Protein AF-A0ABD1TLN5-F1 (afdb_monomer_lite)

Structure (mmCIF, N/CA/C/O backbone):
data_AF-A0ABD1TLN5-F1
#
_entry.id   AF-A0ABD1TLN5-F1
#
loop_
_atom_site.group_PDB
_atom_site.id
_atom_site.type_symbol
_atom_site.label_atom_id
_atom_site.label_alt_id
_atom_site.label_comp_id
_atom_site.label_asym_id
_atom_site.label_entity_id
_atom_site.label_seq_id
_atom_site.pdbx_PDB_ins_code
_atom_site.Cartn_x
_atom_site.Cartn_y
_atom_site.Cartn_z
_atom_site.occupancy
_atom_site.B_iso_or_equiv
_atom_site.auth_seq_id
_atom_site.auth_comp_id
_atom_site.auth_asym_id
_atom_site.auth_atom_id
_atom_site.pdbx_PDB_model_num
ATOM 1 N N . MET A 1 1 ? -10.455 -6.358 7.591 1.00 82.62 1 MET A N 1
ATOM 2 C CA . MET A 1 1 ? -9.986 -6.878 6.281 1.00 82.62 1 MET A CA 1
ATOM 3 C C . MET A 1 1 ? -10.043 -5.824 5.174 1.00 82.62 1 MET A C 1
ATOM 5 O O . MET A 1 1 ? -8.988 -5.413 4.728 1.00 82.62 1 MET A O 1
ATOM 9 N N . TYR A 1 2 ? -11.218 -5.317 4.774 1.00 89.19 2 TYR A N 1
ATOM 10 C CA . TYR A 1 2 ? -11.363 -4.367 3.647 1.00 89.19 2 TYR A CA 1
ATOM 11 C C . TYR A 1 2 ? -10.584 -3.046 3.759 1.00 89.19 2 TYR A C 1
ATOM 13 O O . TYR A 1 2 ? -10.410 -2.352 2.766 1.00 89.19 2 TYR A O 1
ATOM 21 N N . TYR A 1 3 ? -10.103 -2.711 4.955 1.00 88.00 3 TYR A N 1
ATOM 22 C CA . TYR A 1 3 ? -9.236 -1.559 5.198 1.00 88.00 3 TYR A CA 1
ATOM 23 C C . TYR A 1 3 ? -7.793 -1.748 4.691 1.00 88.00 3 TYR A C 1
ATOM 25 O O . TYR A 1 3 ? -7.054 -0.784 4.563 1.00 88.00 3 TYR A O 1
ATOM 33 N N . HIS A 1 4 ? -7.401 -2.989 4.391 1.00 89.00 4 HIS A N 1
ATOM 34 C CA . HIS A 1 4 ? -6.067 -3.351 3.900 1.00 89.00 4 HIS A CA 1
ATOM 35 C C . HIS A 1 4 ? -6.052 -3.563 2.375 1.00 89.00 4 HIS A C 1
ATOM 37 O O . HIS A 1 4 ? -5.063 -4.035 1.830 1.00 89.00 4 HIS A O 1
ATOM 43 N N . LEU A 1 5 ? -7.165 -3.285 1.684 1.00 90.50 5 LEU A N 1
ATOM 44 C CA . LEU A 1 5 ? -7.333 -3.566 0.258 1.00 90.50 5 LEU A CA 1
ATOM 45 C C . LEU A 1 5 ? -7.486 -2.259 -0.516 1.00 90.50 5 LEU A C 1
ATOM 47 O O . LEU A 1 5 ? -8.530 -1.607 -0.424 1.00 90.50 5 LEU A O 1
ATOM 51 N N . ILE A 1 6 ? -6.462 -1.923 -1.298 1.00 90.69 6 ILE A N 1
ATOM 52 C CA . ILE A 1 6 ? -6.497 -0.861 -2.305 1.00 90.69 6 ILE A CA 1
ATOM 53 C C . ILE A 1 6 ? -6.954 -1.517 -3.620 1.00 90.69 6 ILE A C 1
ATOM 55 O O . ILE A 1 6 ? -6.308 -2.459 -4.075 1.00 90.69 6 ILE A O 1
ATOM 59 N N . PRO A 1 7 ? -8.090 -1.102 -4.212 1.00 90.94 7 PRO A N 1
ATOM 60 C CA . PRO A 1 7 ? -8.620 -1.722 -5.427 1.00 90.94 7 PRO A CA 1
ATOM 61 C C . PRO A 1 7 ? -7.819 -1.354 -6.681 1.00 90.94 7 PRO A C 1
ATOM 63 O O . PRO A 1 7 ? -7.944 -2.015 -7.708 1.00 90.94 7 PRO A O 1
ATOM 66 N N . GLU A 1 8 ? -7.024 -0.289 -6.611 1.00 89.00 8 GLU A N 1
ATOM 67 C CA . GLU A 1 8 ? -6.100 0.102 -7.664 1.00 89.00 8 GLU A CA 1
ATOM 68 C C . GLU A 1 8 ? -4.800 -0.700 -7.556 1.00 89.00 8 GLU A C 1
ATOM 70 O O . GLU A 1 8 ? -4.266 -0.897 -6.465 1.00 89.00 8 GLU A O 1
ATOM 75 N N . TYR A 1 9 ? -4.271 -1.142 -8.697 1.00 88.88 9 TYR A N 1
ATOM 76 C CA . TYR A 1 9 ? -2.985 -1.825 -8.739 1.00 88.88 9 TYR A CA 1
ATOM 77 C C . TYR A 1 9 ? -1.864 -0.857 -8.343 1.00 88.88 9 TYR A C 1
ATOM 79 O O . TYR A 1 9 ? -1.546 0.073 -9.085 1.00 88.88 9 TYR A O 1
ATOM 87 N N . GLN A 1 10 ? -1.271 -1.076 -7.170 1.00 87.12 10 GLN A N 1
ATOM 88 C CA . GLN A 1 10 ? -0.218 -0.227 -6.620 1.00 87.12 10 GLN A CA 1
ATOM 89 C C . GLN A 1 10 ? 0.990 -1.067 -6.217 1.00 87.12 10 GLN A C 1
ATOM 91 O O . GLN A 1 10 ? 0.918 -1.887 -5.307 1.00 87.12 10 GLN A O 1
ATOM 96 N N . THR A 1 11 ? 2.111 -0.854 -6.897 1.00 86.94 11 THR A N 1
ATOM 97 C CA . THR A 1 11 ? 3.418 -1.413 -6.519 1.00 86.94 11 THR A CA 1
ATOM 98 C C . THR A 1 11 ? 4.080 -0.532 -5.455 1.00 86.94 11 THR A C 1
ATOM 100 O O . THR A 1 11 ? 3.832 0.677 -5.443 1.00 86.94 11 THR A O 1
ATOM 103 N N . GLU A 1 12 ? 5.010 -1.071 -4.678 1.00 82.12 12 GLU A N 1
ATOM 104 C CA . GLU A 1 12 ? 5.868 -0.338 -3.743 1.00 82.12 12 GLU A CA 1
ATOM 105 C C . GLU A 1 12 ? 6.576 0.833 -4.438 1.00 82.12 12 GLU A C 1
ATOM 107 O O . GLU A 1 12 ? 6.538 1.957 -3.941 1.00 82.12 12 GLU A O 1
ATOM 112 N N . GLU A 1 13 ? 7.128 0.618 -5.639 1.00 84.69 13 GLU A N 1
ATOM 113 C CA . GLU A 1 13 ? 7.805 1.670 -6.409 1.00 84.69 13 GLU A CA 1
ATOM 114 C C . GLU A 1 13 ? 6.854 2.826 -6.767 1.00 84.69 13 GLU A C 1
ATOM 116 O O . GLU A 1 13 ? 7.167 3.995 -6.538 1.00 84.69 13 GLU A O 1
ATOM 121 N N . SER A 1 14 ? 5.675 2.517 -7.316 1.00 87.00 14 SER A N 1
ATOM 122 C CA . SER A 1 14 ? 4.609 3.494 -7.587 1.00 87.00 14 SER A CA 1
ATOM 123 C C . SER A 1 14 ? 4.196 4.264 -6.330 1.00 87.00 14 SER A C 1
ATOM 125 O O . SER A 1 14 ? 4.097 5.497 -6.365 1.00 87.00 14 SER A O 1
ATOM 127 N N . MET A 1 15 ? 4.005 3.562 -5.209 1.00 85.69 15 MET A N 1
ATOM 128 C CA . MET A 1 15 ? 3.615 4.182 -3.947 1.00 85.69 15 MET A CA 1
ATOM 129 C C . MET A 1 15 ? 4.716 5.115 -3.438 1.00 85.69 15 MET A C 1
ATOM 131 O O . MET A 1 15 ? 4.434 6.273 -3.123 1.00 85.69 15 MET A O 1
ATOM 135 N N . TYR A 1 16 ? 5.969 4.655 -3.442 1.00 83.69 16 TYR A N 1
ATOM 136 C CA . TYR A 1 16 ? 7.139 5.443 -3.068 1.00 83.69 16 TYR A CA 1
ATOM 137 C C . TYR A 1 16 ? 7.294 6.677 -3.961 1.00 83.69 16 TYR A 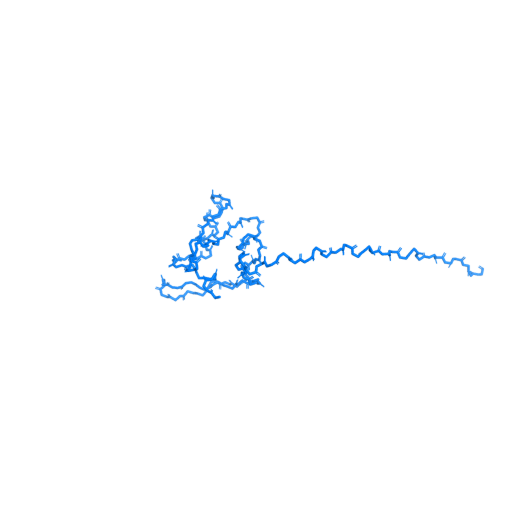C 1
ATOM 139 O O . TYR A 1 16 ? 7.433 7.791 -3.461 1.00 83.69 16 TYR A O 1
ATOM 147 N N . ASN A 1 17 ? 7.198 6.518 -5.283 1.00 88.25 17 ASN A N 1
ATOM 148 C CA . ASN A 1 17 ? 7.302 7.621 -6.238 1.00 88.25 17 ASN A CA 1
ATOM 149 C C . ASN A 1 17 ? 6.187 8.656 -6.058 1.00 88.25 17 ASN A C 1
ATOM 151 O O . ASN A 1 17 ? 6.438 9.859 -6.165 1.00 88.25 17 ASN A O 1
ATOM 155 N N . SER A 1 18 ? 4.965 8.204 -5.783 1.00 88.56 18 SER A N 1
ATOM 156 C CA . SER A 1 18 ? 3.821 9.079 -5.522 1.00 88.56 18 SER A CA 1
ATOM 157 C C . SER A 1 18 ? 4.040 9.879 -4.243 1.00 88.56 18 SER A C 1
ATOM 159 O O . SER A 1 18 ? 3.946 11.106 -4.234 1.00 88.56 18 SER A O 1
ATOM 161 N N . VAL A 1 19 ? 4.408 9.188 -3.172 1.00 86.44 19 VAL A N 1
ATOM 162 C CA . VAL A 1 19 ? 4.659 9.784 -1.865 1.00 86.44 19 VAL A CA 1
ATOM 163 C C . VAL A 1 19 ? 5.845 10.754 -1.909 1.00 86.44 19 VAL A C 1
ATOM 165 O O . VAL A 1 19 ? 5.711 11.874 -1.435 1.00 86.44 19 VAL A O 1
ATOM 168 N N . ARG A 1 20 ? 6.938 10.416 -2.598 1.00 85.88 20 ARG A N 1
ATOM 169 C CA . ARG A 1 20 ? 8.094 11.304 -2.812 1.00 85.88 20 ARG A CA 1
ATOM 170 C C . ARG A 1 20 ? 7.763 12.581 -3.588 1.00 85.88 20 ARG A C 1
ATOM 172 O O . ARG A 1 20 ? 8.408 13.612 -3.418 1.00 85.88 20 ARG A O 1
ATOM 179 N N . ARG A 1 21 ? 6.789 12.524 -4.501 1.00 88.19 21 ARG A N 1
ATOM 180 C CA . ARG A 1 21 ? 6.378 13.688 -5.310 1.00 88.19 21 ARG A CA 1
ATOM 181 C C . ARG A 1 21 ? 5.387 14.588 -4.588 1.00 88.19 21 ARG A C 1
ATOM 183 O O . ARG A 1 21 ? 5.441 15.803 -4.756 1.00 88.19 21 ARG A O 1
ATOM 190 N N . PHE A 1 22 ? 4.462 13.995 -3.841 1.00 89.44 22 PHE A N 1
ATOM 191 C CA . PHE A 1 22 ? 3.316 14.702 -3.268 1.00 89.44 22 PHE A CA 1
ATOM 192 C C . PHE A 1 22 ? 3.380 14.827 -1.736 1.00 89.44 22 PHE A C 1
ATOM 194 O O . PHE A 1 22 ? 2.522 15.478 -1.140 1.00 89.44 22 PHE A O 1
ATOM 201 N N . GLY A 1 23 ? 4.377 14.221 -1.088 1.00 86.06 23 GLY A N 1
ATOM 202 C CA . GLY A 1 23 ? 4.581 14.141 0.362 1.00 86.06 23 GLY A CA 1
ATOM 203 C C . GLY A 1 23 ? 3.600 13.194 1.058 1.00 86.06 23 GLY A C 1
ATOM 204 O O . GLY A 1 23 ? 4.000 12.260 1.753 1.00 86.06 23 GLY A O 1
ATOM 205 N N . LYS A 1 24 ? 2.300 13.425 0.851 1.00 87.88 24 LYS A N 1
ATOM 206 C CA . LYS A 1 24 ? 1.201 12.672 1.460 1.00 87.88 24 LYS A CA 1
ATOM 207 C C . LYS A 1 24 ? 0.175 12.296 0.396 1.00 87.88 24 LYS A C 1
ATOM 209 O O . LYS A 1 24 ? -0.411 13.169 -0.244 1.00 87.88 24 LYS A O 1
ATOM 214 N N . VAL A 1 25 ? -0.070 11.000 0.226 1.00 90.25 25 VAL A N 1
ATOM 215 C CA . VAL A 1 25 ? -0.971 10.462 -0.808 1.00 90.25 25 VAL A CA 1
ATOM 216 C C . VAL A 1 25 ? -2.104 9.688 -0.149 1.00 90.25 25 VAL A C 1
ATOM 218 O O . VAL A 1 25 ? -1.900 9.008 0.854 1.00 90.25 25 VAL A O 1
ATOM 221 N N . ARG A 1 26 ? -3.317 9.817 -0.694 1.00 90.81 26 ARG A N 1
ATOM 222 C CA . ARG A 1 26 ? -4.509 9.116 -0.207 1.00 90.81 26 ARG A CA 1
ATOM 223 C C . ARG A 1 26 ? -4.970 8.105 -1.245 1.00 90.81 26 ARG A C 1
ATOM 225 O O . ARG A 1 26 ? -5.272 8.499 -2.366 1.00 90.81 26 ARG A O 1
ATOM 232 N N . TYR A 1 27 ? -5.096 6.855 -0.832 1.00 90.06 27 TYR A N 1
ATOM 233 C CA . TYR A 1 27 ? -5.606 5.763 -1.646 1.00 90.06 27 TYR A CA 1
ATOM 234 C C . TYR A 1 27 ? -7.035 5.427 -1.248 1.00 90.06 27 TYR A C 1
ATOM 236 O O . TYR A 1 27 ? -7.385 5.405 -0.062 1.00 90.06 27 TYR A O 1
ATOM 244 N N . ASP A 1 28 ? -7.857 5.163 -2.255 1.00 91.31 28 ASP A N 1
ATOM 245 C CA . ASP A 1 28 ? -9.154 4.542 -2.044 1.00 91.31 28 ASP A CA 1
ATOM 246 C C . ASP A 1 28 ? -8.979 3.112 -1.535 1.00 91.31 28 ASP A C 1
ATOM 248 O O . ASP A 1 28 ? -8.058 2.403 -1.936 1.00 91.31 28 ASP A O 1
ATOM 252 N N . ILE A 1 29 ? -9.866 2.694 -0.636 1.00 90.56 29 ILE A N 1
ATOM 253 C CA . ILE A 1 29 ? -9.931 1.322 -0.131 1.00 90.56 29 ILE A CA 1
ATOM 254 C C . ILE A 1 29 ? -11.348 0.781 -0.268 1.00 90.56 29 ILE A C 1
ATOM 256 O O . ILE A 1 29 ? -12.317 1.534 -0.360 1.00 90.56 29 ILE A O 1
ATOM 260 N N . LEU A 1 30 ? -11.487 -0.544 -0.253 1.00 88.31 30 LEU A N 1
ATOM 261 C CA . LEU A 1 30 ? -12.792 -1.193 -0.430 1.00 88.31 30 LEU A CA 1
ATOM 262 C C . LEU A 1 30 ? -13.796 -0.887 0.698 1.00 88.31 30 LEU A C 1
ATOM 264 O O . LEU A 1 30 ? -15.004 -1.014 0.501 1.00 88.31 30 LEU A O 1
ATOM 268 N N . LYS A 1 31 ? -13.325 -0.468 1.880 1.00 84.94 31 LYS A N 1
ATOM 269 C CA . LYS A 1 31 ? -14.181 0.004 2.979 1.00 84.94 31 LYS A CA 1
ATOM 270 C C . LYS A 1 31 ? -14.489 1.499 2.802 1.00 84.94 31 LYS A C 1
ATOM 272 O O . LYS A 1 31 ? -13.817 2.351 3.377 1.00 84.94 31 LYS A O 1
ATOM 277 N N . LEU A 1 32 ? -15.536 1.814 2.044 1.00 82.62 32 LEU A N 1
ATOM 278 C CA . LEU A 1 32 ? -16.059 3.182 1.941 1.00 82.62 32 LEU A CA 1
ATOM 279 C C . LEU A 1 32 ? -16.639 3.653 3.292 1.00 82.62 32 LEU A C 1
ATOM 281 O O . LEU A 1 32 ? -17.221 2.830 4.002 1.00 82.62 32 LEU A O 1
ATOM 285 N N . PRO A 1 33 ? -16.522 4.947 3.653 1.00 85.69 33 PRO A N 1
ATOM 286 C CA . PRO A 1 33 ? -15.917 6.064 2.910 1.00 85.69 33 PRO A CA 1
ATOM 287 C C . PRO A 1 33 ? -14.427 6.297 3.241 1.00 85.69 33 PRO A C 1
ATOM 289 O O . PRO A 1 33 ? -13.905 7.391 3.017 1.00 85.69 33 PRO A O 1
ATOM 292 N N . HIS A 1 34 ? -13.748 5.318 3.839 1.00 84.50 34 HIS A N 1
ATOM 293 C CA . HIS A 1 34 ? -12.394 5.506 4.342 1.00 84.50 34 HIS A CA 1
ATOM 294 C C . HIS A 1 34 ? -11.347 5.484 3.228 1.00 84.50 34 HIS A C 1
ATOM 296 O O . HIS A 1 34 ? -11.565 4.967 2.134 1.00 84.50 34 HIS A O 1
ATOM 302 N N . LYS A 1 35 ? -10.186 6.061 3.539 1.00 88.81 35 LYS A N 1
ATOM 303 C CA . LYS A 1 35 ? -9.011 6.106 2.672 1.00 88.81 35 LYS A CA 1
ATOM 304 C C . LYS A 1 35 ? -7.781 5.757 3.494 1.00 88.81 35 LYS A C 1
ATOM 306 O O . LYS A 1 35 ? -7.698 6.137 4.662 1.00 88.81 35 LYS A O 1
ATOM 311 N N . VAL A 1 36 ? -6.823 5.084 2.871 1.00 87.25 36 VAL A N 1
ATOM 312 C CA . VAL A 1 36 ? -5.506 4.843 3.469 1.00 87.25 36 VAL A CA 1
ATOM 313 C C . VAL A 1 36 ? -4.557 5.941 3.022 1.00 87.25 36 VAL A C 1
ATOM 315 O O . VAL A 1 36 ? -4.581 6.387 1.878 1.00 87.25 36 VAL A O 1
ATOM 318 N N . VAL A 1 37 ? -3.734 6.409 3.948 1.00 88.06 37 VAL A N 1
ATOM 319 C CA . VAL A 1 37 ? -2.815 7.520 3.734 1.00 88.06 37 VAL A CA 1
ATOM 320 C C . VAL A 1 37 ? -1.386 7.001 3.772 1.00 88.06 37 VAL A C 1
ATOM 322 O O . VAL A 1 37 ? -0.998 6.394 4.764 1.00 88.06 37 VAL A O 1
ATOM 325 N N . ALA A 1 38 ? -0.595 7.278 2.743 1.00 87.75 38 ALA A N 1
ATOM 326 C CA . ALA A 1 38 ? 0.838 6.995 2.732 1.00 87.75 38 ALA A CA 1
ATOM 327 C C . ALA A 1 38 ? 1.644 8.296 2.843 1.00 87.75 38 ALA A C 1
ATOM 329 O O . ALA A 1 38 ? 1.255 9.320 2.267 1.00 87.75 38 ALA A O 1
ATOM 330 N N . GLU A 1 39 ? 2.752 8.254 3.583 1.00 85.00 39 GLU A N 1
ATOM 331 C CA . GLU A 1 39 ? 3.601 9.418 3.855 1.00 85.00 39 GLU A CA 1
ATOM 332 C C . GLU A 1 39 ? 5.092 9.064 3.779 1.00 85.00 39 GLU A C 1
ATOM 334 O O . GLU 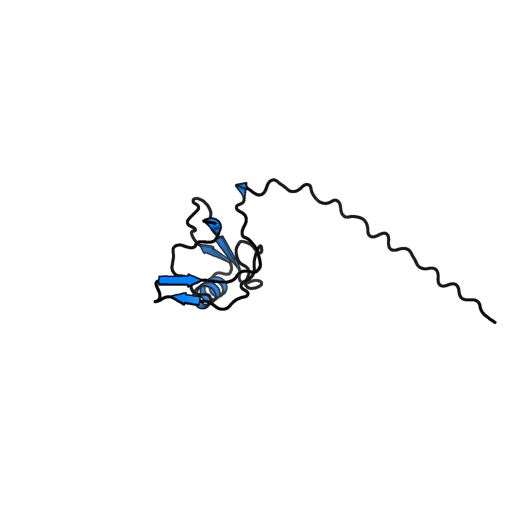A 1 39 ? 5.516 7.991 4.215 1.00 85.00 39 GLU A O 1
ATOM 339 N N . GLU A 1 40 ? 5.886 9.986 3.220 1.00 70.19 40 GLU A N 1
ATOM 340 C CA . GLU A 1 40 ? 7.303 9.758 2.885 1.00 70.19 40 GLU A CA 1
ATOM 341 C C . GLU A 1 40 ? 8.158 9.587 4.130 1.00 70.19 40 GLU A C 1
ATOM 343 O O . GLU A 1 40 ? 9.203 8.945 4.075 1.00 70.19 40 GLU A O 1
ATOM 348 N N . ALA A 1 41 ? 7.688 10.135 5.255 1.00 61.12 41 ALA A N 1
ATOM 349 C CA . ALA A 1 41 ? 8.506 10.415 6.417 1.00 61.12 41 ALA A CA 1
ATOM 350 C C . ALA A 1 41 ? 9.304 9.205 6.911 1.00 61.12 41 ALA A C 1
ATOM 352 O O . ALA A 1 41 ? 10.391 9.424 7.425 1.00 61.12 41 ALA A O 1
ATOM 353 N N . ASN A 1 42 ? 8.810 7.970 6.733 1.00 60.38 42 ASN A N 1
ATOM 354 C CA . ASN A 1 42 ? 9.511 6.742 7.127 1.00 60.38 42 ASN A CA 1
ATOM 355 C C . ASN A 1 42 ? 9.045 5.473 6.364 1.00 60.38 42 ASN A C 1
ATOM 357 O O . ASN A 1 42 ? 9.157 4.375 6.898 1.00 60.38 42 ASN A O 1
ATOM 361 N N . GLY A 1 43 ? 8.458 5.588 5.164 1.00 65.62 43 GLY A N 1
ATOM 362 C CA . GLY A 1 43 ? 7.861 4.423 4.474 1.00 65.62 43 GLY A CA 1
ATOM 363 C C . GLY A 1 43 ? 6.586 3.893 5.148 1.00 65.62 43 GLY A C 1
ATOM 364 O O . GLY A 1 43 ? 6.250 2.714 5.039 1.00 65.62 43 GLY A O 1
ATOM 365 N N . SER A 1 44 ? 5.889 4.764 5.881 1.00 69.06 44 SER A N 1
ATOM 366 C CA . SER A 1 44 ? 4.711 4.399 6.658 1.00 69.06 44 SER A CA 1
ATOM 367 C C . SER A 1 44 ? 3.413 4.490 5.857 1.00 69.06 44 SER A C 1
ATOM 369 O O . SER A 1 44 ? 3.204 5.427 5.079 1.00 69.06 44 SER A O 1
ATOM 371 N N . VAL A 1 45 ? 2.497 3.572 6.143 1.00 75.38 45 VAL A N 1
ATOM 372 C CA . VAL A 1 45 ? 1.155 3.469 5.574 1.00 75.38 45 VAL A CA 1
ATOM 373 C C . VAL A 1 45 ? 0.112 3.588 6.687 1.00 75.38 45 VAL A C 1
ATOM 375 O O . VAL A 1 45 ? 0.316 3.176 7.829 1.00 75.38 45 VAL A O 1
ATOM 378 N N . GLY A 1 46 ? -1.022 4.193 6.349 1.00 72.75 46 GLY A N 1
ATOM 379 C CA . GLY A 1 46 ? -2.167 4.347 7.232 1.00 72.75 46 GLY A CA 1
ATOM 380 C C . GLY A 1 46 ? -2.068 5.490 8.231 1.00 72.75 46 GLY A C 1
ATOM 381 O O . GLY A 1 46 ? -2.723 5.373 9.244 1.00 72.75 46 GLY A O 1
ATOM 382 N N . GLU A 1 47 ? -1.319 6.568 7.959 1.00 73.75 47 GLU A N 1
ATOM 383 C CA . GLU A 1 47 ? -0.990 7.655 8.919 1.00 73.75 47 GLU A CA 1
ATOM 384 C C . GLU A 1 47 ? 0.029 7.269 10.010 1.00 73.75 47 GLU A C 1
ATOM 386 O O . GLU A 1 47 ? -0.074 7.702 11.154 1.00 73.75 47 GLU A O 1
ATOM 391 N N . GLY A 1 48 ? 1.034 6.457 9.670 1.00 70.88 48 GLY A N 1
ATOM 392 C CA . GLY A 1 48 ? 2.093 6.085 10.621 1.00 70.88 48 GLY A CA 1
ATOM 393 C C . GLY A 1 48 ? 1.780 4.854 11.472 1.00 70.88 48 GLY A C 1
ATOM 394 O O . GLY A 1 48 ? 2.511 4.571 12.415 1.00 70.88 48 GLY A O 1
ATOM 395 N N . PHE A 1 49 ? 0.702 4.132 11.160 1.00 72.31 49 PHE A N 1
ATOM 396 C CA . PHE A 1 49 ? 0.273 2.957 11.922 1.00 72.31 49 PHE A CA 1
ATOM 397 C C . PHE A 1 49 ? 0.995 1.671 11.511 1.00 72.31 49 PHE A C 1
ATOM 399 O O . PHE A 1 49 ? 1.026 0.723 12.291 1.00 72.31 49 PHE A O 1
ATOM 406 N N . ALA A 1 50 ? 1.551 1.628 10.302 1.00 84.00 50 ALA A N 1
ATOM 407 C CA . ALA A 1 50 ? 2.291 0.484 9.799 1.00 84.00 50 ALA A CA 1
ATOM 408 C C . ALA A 1 50 ? 3.406 0.928 8.847 1.00 84.00 50 ALA A C 1
ATOM 410 O O . ALA A 1 50 ? 3.328 2.003 8.249 1.00 84.00 50 ALA A O 1
ATOM 411 N N . TYR A 1 51 ? 4.411 0.085 8.677 1.00 82.06 51 TYR A N 1
ATOM 412 C CA . TYR A 1 51 ? 5.550 0.247 7.785 1.00 82.06 51 TYR A CA 1
ATOM 413 C C . TYR A 1 51 ? 5.588 -0.895 6.784 1.00 82.06 51 TYR A C 1
ATOM 415 O O . TYR A 1 51 ? 5.274 -2.035 7.126 1.00 82.06 51 TYR A O 1
ATOM 423 N N . LEU A 1 52 ? 5.996 -0.589 5.554 1.00 82.44 52 LEU A N 1
ATOM 424 C CA . LEU A 1 52 ? 6.328 -1.625 4.583 1.00 82.44 52 LEU A CA 1
ATOM 425 C C . LEU A 1 52 ? 7.606 -2.340 5.019 1.00 82.44 52 LEU A C 1
ATOM 427 O O . LEU A 1 52 ? 8.620 -1.695 5.292 1.00 82.44 52 LEU A O 1
ATOM 431 N N . PHE A 1 53 ? 7.542 -3.664 5.095 1.00 78.62 53 PHE A N 1
ATOM 432 C CA . PHE A 1 53 ? 8.648 -4.489 5.578 1.00 78.62 53 PHE A CA 1
ATOM 433 C C . PHE A 1 53 ? 9.003 -5.618 4.604 1.00 78.62 53 PHE A C 1
ATOM 435 O O . PHE A 1 53 ? 10.191 -5.889 4.424 1.00 78.62 53 PHE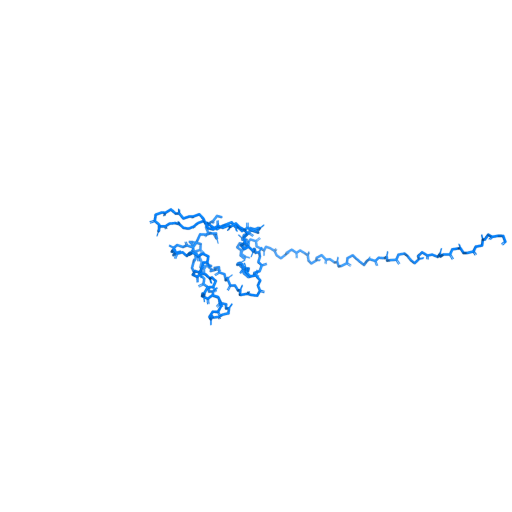 A O 1
ATOM 442 N N . ASP A 1 54 ? 8.010 -6.244 3.962 1.00 78.12 54 ASP A N 1
ATOM 443 C CA . ASP A 1 54 ? 8.268 -7.295 2.977 1.00 78.12 54 ASP A CA 1
ATOM 444 C C . ASP A 1 54 ? 8.250 -6.744 1.548 1.00 78.12 54 ASP A C 1
ATOM 446 O O . ASP A 1 54 ? 7.397 -5.911 1.229 1.00 78.12 54 ASP A O 1
ATOM 450 N N . PRO A 1 55 ? 9.128 -7.263 0.670 1.00 73.12 55 PRO A N 1
ATOM 451 C CA . PRO A 1 55 ? 9.096 -6.942 -0.748 1.00 73.12 55 PRO A CA 1
ATOM 452 C C . PRO A 1 55 ? 7.784 -7.400 -1.395 1.00 73.12 55 PRO A C 1
ATOM 454 O O . PRO A 1 55 ? 7.222 -8.442 -1.044 1.00 73.12 55 PRO A O 1
ATOM 457 N N . ASP A 1 56 ? 7.341 -6.646 -2.398 1.00 79.81 56 ASP A N 1
ATOM 458 C CA . ASP A 1 56 ? 6.118 -6.932 -3.146 1.00 79.81 56 ASP A CA 1
ATOM 459 C C . ASP A 1 56 ? 6.086 -8.343 -3.762 1.00 79.81 56 ASP A C 1
ATOM 461 O O . ASP A 1 56 ? 6.986 -8.751 -4.508 1.00 79.81 56 ASP A O 1
ATOM 465 N N . ILE A 1 57 ? 4.972 -9.052 -3.548 1.00 83.94 57 ILE A N 1
ATOM 466 C CA . ILE A 1 57 ? 4.612 -10.246 -4.324 1.00 83.94 57 ILE A CA 1
ATOM 467 C C . ILE A 1 57 ? 3.664 -9.825 -5.447 1.00 83.94 57 ILE A C 1
ATOM 469 O O . ILE A 1 57 ? 2.549 -9.363 -5.198 1.00 83.94 57 ILE A O 1
ATOM 473 N N . TYR A 1 58 ? 4.095 -10.033 -6.690 1.00 83.19 58 TYR A N 1
ATOM 474 C CA . TYR A 1 58 ? 3.324 -9.691 -7.883 1.00 83.19 58 TYR A CA 1
ATOM 475 C C . TYR A 1 58 ? 2.689 -10.924 -8.518 1.00 83.19 58 TYR A C 1
ATOM 477 O O . TYR A 1 58 ? 3.352 -11.941 -8.725 1.00 83.19 58 TYR A O 1
ATOM 485 N N . ILE A 1 59 ? 1.416 -10.804 -8.894 1.00 83.19 59 ILE A N 1
ATOM 486 C CA . ILE A 1 59 ? 0.691 -11.833 -9.645 1.00 83.19 59 ILE A CA 1
ATOM 487 C C . ILE A 1 59 ? 0.134 -11.197 -10.921 1.00 83.19 59 ILE A C 1
ATOM 489 O O . ILE A 1 59 ? -0.838 -10.436 -10.878 1.00 83.19 59 ILE A O 1
ATOM 493 N N . ASP A 1 60 ? 0.780 -11.495 -12.053 1.00 83.12 60 ASP A N 1
ATOM 494 C CA . ASP A 1 60 ? 0.354 -11.161 -13.424 1.00 83.12 60 ASP A CA 1
ATOM 495 C C . ASP A 1 60 ? -0.066 -9.693 -13.662 1.00 83.12 60 ASP A C 1
ATOM 497 O O . ASP A 1 60 ? -0.902 -9.408 -14.521 1.00 83.12 60 ASP A O 1
ATOM 501 N N . GLY A 1 61 ? 0.472 -8.745 -12.885 1.00 81.56 61 GLY A N 1
ATOM 502 C CA . GLY A 1 61 ? 0.122 -7.319 -12.974 1.00 81.56 61 GLY A CA 1
ATOM 503 C C . GLY A 1 61 ? -1.312 -6.983 -12.546 1.00 81.56 61 GLY A C 1
ATOM 504 O O . GLY A 1 61 ? -1.806 -5.900 -12.849 1.00 81.56 61 GLY A O 1
ATOM 505 N N . ARG A 1 62 ? -2.002 -7.918 -11.880 1.00 86.50 62 ARG A N 1
ATOM 506 C CA . ARG A 1 62 ? -3.383 -7.744 -11.399 1.00 86.50 62 ARG A CA 1
ATOM 507 C C . ARG A 1 62 ? -3.448 -7.492 -9.903 1.00 86.50 62 ARG A C 1
ATOM 509 O O . ARG A 1 62 ? -4.327 -6.766 -9.452 1.00 86.50 62 ARG A O 1
ATOM 516 N N . ILE A 1 63 ? -2.551 -8.120 -9.146 1.00 86.12 63 ILE A N 1
ATOM 517 C CA . ILE A 1 63 ? -2.488 -8.014 -7.688 1.00 86.12 63 ILE A CA 1
ATOM 518 C C . ILE A 1 63 ? -1.028 -7.816 -7.287 1.00 86.12 63 ILE A C 1
ATOM 520 O O . ILE A 1 63 ? -0.149 -8.552 -7.744 1.00 86.12 63 ILE A O 1
ATOM 524 N N . SER A 1 64 ? -0.799 -6.828 -6.432 1.00 89.06 64 SER A N 1
ATOM 525 C CA . SER A 1 64 ? 0.410 -6.659 -5.633 1.00 89.06 64 SER A CA 1
ATOM 526 C C . SER A 1 64 ? 0.048 -6.902 -4.169 1.00 89.06 64 SER A C 1
ATOM 528 O O . SER A 1 64 ? -1.006 -6.467 -3.696 1.00 89.06 64 SER A O 1
ATOM 530 N N . VAL A 1 65 ? 0.891 -7.647 -3.457 1.00 88.81 65 VAL A N 1
ATOM 531 C CA . VAL A 1 65 ? 0.734 -7.890 -2.019 1.00 88.81 65 VAL A CA 1
ATOM 532 C C . VAL A 1 65 ? 1.951 -7.339 -1.299 1.00 88.81 65 VAL A C 1
ATOM 534 O O . VAL A 1 65 ? 3.075 -7.719 -1.615 1.00 88.81 65 VAL A O 1
ATOM 537 N N . GLN A 1 66 ? 1.686 -6.471 -0.327 1.00 87.00 66 GLN A N 1
ATOM 538 C CA . GLN A 1 66 ? 2.672 -5.783 0.499 1.00 87.00 66 GLN A CA 1
ATOM 539 C C . GLN A 1 66 ? 2.589 -6.293 1.933 1.00 87.00 66 GLN A C 1
ATOM 541 O O . GLN A 1 66 ? 1.500 -6.313 2.518 1.00 87.00 66 GLN A O 1
ATOM 546 N N . GLY A 1 67 ? 3.725 -6.691 2.506 1.00 87.88 67 GLY A N 1
ATOM 547 C CA . GLY A 1 67 ? 3.798 -6.990 3.933 1.00 87.88 67 GLY A CA 1
ATOM 548 C C . GLY A 1 67 ? 3.982 -5.708 4.728 1.00 87.88 67 GLY A C 1
ATOM 549 O O . GLY A 1 67 ? 4.916 -4.941 4.489 1.00 87.88 67 GLY A O 1
ATOM 550 N N . ILE A 1 68 ? 3.083 -5.497 5.684 1.00 88.06 68 ILE A N 1
ATOM 551 C CA . ILE A 1 68 ? 3.154 -4.404 6.647 1.00 88.06 68 ILE A CA 1
ATOM 552 C C . ILE A 1 68 ? 3.325 -4.962 8.060 1.00 88.06 68 ILE A C 1
ATOM 554 O O . ILE A 1 68 ? 2.765 -6.009 8.389 1.00 88.06 68 ILE A O 1
ATOM 558 N N . ASP A 1 69 ? 4.093 -4.274 8.897 1.00 87.12 69 ASP A N 1
ATOM 559 C CA . ASP A 1 69 ? 4.372 -4.695 10.280 1.00 87.12 69 ASP A CA 1
ATOM 560 C C . ASP A 1 69 ? 3.239 -4.361 11.275 1.00 87.12 69 ASP A C 1
ATOM 562 O O . ASP A 1 69 ? 3.192 -4.900 12.383 1.00 87.12 69 ASP A O 1
ATOM 566 N N . GLY A 1 70 ? 2.309 -3.493 10.872 1.00 86.00 70 GLY A N 1
ATOM 567 C CA . GLY A 1 70 ? 1.179 -3.025 11.667 1.00 86.00 70 GLY A CA 1
ATOM 568 C C . GLY A 1 70 ? -0.170 -3.382 11.050 1.00 86.00 70 GLY A C 1
ATOM 569 O O . GLY A 1 70 ? -0.333 -3.441 9.834 1.00 86.00 70 GLY A O 1
ATOM 570 N N . VAL A 1 71 ? -1.177 -3.591 11.898 1.00 87.94 71 VAL A N 1
ATOM 571 C CA . VAL A 1 71 ? -2.561 -3.806 11.456 1.00 87.94 71 VAL A CA 1
ATOM 572 C C . VAL A 1 71 ? -3.256 -2.457 11.337 1.00 87.94 71 VAL A C 1
ATOM 574 O O . VAL A 1 71 ? -3.311 -1.694 12.301 1.00 87.94 71 VAL A O 1
ATOM 577 N N . LEU A 1 72 ? -3.829 -2.173 10.169 1.00 86.44 72 LEU A N 1
ATOM 578 C CA . LEU A 1 72 ? -4.581 -0.942 9.960 1.00 86.44 72 LEU A CA 1
ATOM 579 C C . LEU A 1 72 ? -5.975 -1.069 10.586 1.00 86.44 72 LEU A C 1
ATOM 581 O O . LEU A 1 72 ? -6.812 -1.851 10.122 1.00 86.44 72 LEU A O 1
ATOM 585 N N . ILE A 1 73 ? -6.224 -0.286 11.633 1.00 84.38 73 ILE A N 1
ATOM 586 C CA . ILE A 1 73 ? -7.498 -0.268 12.359 1.00 84.38 73 ILE A CA 1
ATOM 587 C C . ILE A 1 73 ? -8.341 0.905 11.837 1.00 84.38 73 ILE A C 1
ATOM 589 O O . ILE A 1 73 ? -7.849 2.036 11.800 1.00 84.38 73 ILE A O 1
ATOM 593 N N . PRO A 1 74 ? -9.595 0.673 11.409 1.00 79.44 74 PRO A N 1
ATOM 594 C CA . PRO A 1 74 ? -10.467 1.752 10.969 1.00 79.44 74 PRO A CA 1
ATOM 595 C C . PRO A 1 74 ? -10.805 2.691 12.138 1.00 79.44 74 PRO A C 1
ATOM 597 O O . PRO A 1 74 ? -10.984 2.232 13.264 1.00 79.44 74 PRO A O 1
ATOM 600 N N . PRO A 1 75 ? -10.974 3.999 11.885 1.00 75.38 75 PRO A N 1
ATOM 601 C CA . PRO A 1 75 ? -11.171 4.997 12.938 1.00 75.38 75 PRO A CA 1
ATOM 602 C C . PRO A 1 75 ? -12.444 4.791 13.774 1.00 75.38 75 PRO A C 1
ATOM 604 O O . PRO A 1 75 ? -12.487 5.231 14.915 1.00 75.38 75 PRO A O 1
ATOM 607 N N . GLU A 1 76 ? -13.462 4.106 13.244 1.00 72.06 76 GLU A N 1
ATOM 608 C CA . GLU A 1 76 ? -14.682 3.750 13.991 1.00 72.06 76 GLU A CA 1
ATOM 609 C C . GLU A 1 76 ? -14.440 2.687 15.075 1.00 72.06 76 GLU A C 1
ATOM 611 O O . GLU A 1 76 ? -15.170 2.643 16.060 1.00 72.06 76 GLU A O 1
ATOM 616 N N . GLU A 1 77 ? -13.417 1.844 14.913 1.00 67.44 77 GLU A N 1
ATOM 617 C CA . GLU A 1 77 ? -13.036 0.814 15.892 1.00 67.44 77 GLU A CA 1
ATOM 618 C C . GLU A 1 77 ? -12.027 1.347 16.922 1.00 67.44 77 GLU A C 1
ATOM 620 O O . GLU A 1 77 ? -11.717 0.676 17.907 1.00 67.44 77 GLU A O 1
ATOM 625 N N . ILE A 1 78 ? -11.539 2.577 16.730 1.00 62.31 78 ILE A N 1
ATOM 626 C CA . ILE A 1 78 ? -10.719 3.289 17.705 1.00 62.31 78 ILE A CA 1
ATOM 627 C C . ILE A 1 78 ? -11.670 3.975 18.693 1.00 62.31 78 ILE A C 1
ATOM 629 O O . ILE A 1 78 ? -11.867 5.191 18.665 1.00 62.31 78 ILE A O 1
ATOM 633 N N . GLU A 1 79 ? -12.266 3.201 19.603 1.00 60.16 79 GLU A N 1
ATOM 634 C CA . GLU A 1 79 ? -12.703 3.797 20.868 1.00 60.16 79 GLU A CA 1
ATOM 635 C C . GLU A 1 79 ? -11.477 4.484 21.493 1.00 60.16 79 GLU A C 1
ATOM 637 O O . GLU A 1 79 ? -10.385 3.901 21.484 1.00 60.16 79 GLU A O 1
ATOM 642 N N . PRO A 1 80 ? -11.585 5.731 21.992 1.00 50.16 80 PRO A N 1
ATOM 643 C CA . PRO A 1 80 ? -10.435 6.419 22.549 1.00 50.16 80 PRO A CA 1
ATOM 644 C C . PRO A 1 80 ? -9.914 5.600 23.726 1.00 50.16 80 PRO A C 1
ATOM 646 O O . PRO A 1 80 ? -10.534 5.562 24.790 1.00 50.16 80 PRO A O 1
ATOM 649 N N . ALA A 1 81 ? -8.765 4.949 23.535 1.00 51.72 81 ALA A N 1
ATOM 650 C CA . ALA A 1 81 ? -8.066 4.282 24.616 1.00 51.72 81 ALA A CA 1
ATOM 651 C C . ALA A 1 81 ? -7.937 5.285 25.777 1.00 51.72 81 ALA A C 1
ATOM 653 O O . ALA A 1 81 ? -7.540 6.438 25.541 1.00 51.72 81 ALA A O 1
ATOM 654 N N . PRO A 1 82 ? -8.290 4.908 27.023 1.00 47.00 82 PRO A N 1
ATOM 655 C CA . PRO A 1 82 ? -8.083 5.791 28.155 1.00 47.00 82 PRO A CA 1
ATOM 656 C C . PRO A 1 82 ? -6.604 6.160 28.166 1.00 47.00 82 PRO A C 1
ATOM 658 O O . PRO A 1 82 ? -5.742 5.282 28.171 1.00 47.00 82 PRO A O 1
ATOM 661 N N . LYS A 1 83 ? -6.322 7.468 28.092 1.00 45.84 83 LYS A N 1
ATOM 662 C CA . LYS A 1 83 ? -4.966 8.022 28.118 1.00 45.84 83 LYS A CA 1
ATOM 663 C C . LYS A 1 83 ? -4.196 7.319 29.229 1.00 45.84 83 LYS A C 1
ATOM 665 O O . LYS A 1 83 ? -4.510 7.522 30.402 1.00 45.84 83 LYS A O 1
ATOM 670 N N . ALA A 1 84 ? -3.221 6.487 28.861 1.00 47.88 84 ALA A N 1
ATOM 671 C CA . ALA A 1 84 ? -2.327 5.882 29.827 1.00 47.88 84 ALA A CA 1
ATOM 672 C C . ALA A 1 84 ? -1.645 7.035 30.5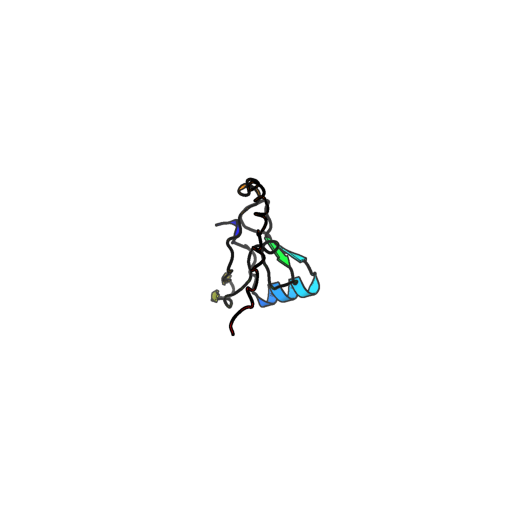67 1.00 47.88 84 ALA A C 1
ATOM 674 O O . ALA A 1 84 ? -0.896 7.822 29.982 1.00 47.88 84 ALA A O 1
ATOM 675 N N . THR A 1 85 ? -1.985 7.190 31.843 1.00 48.16 85 THR A N 1
ATOM 676 C CA . THR A 1 85 ? -1.304 8.105 32.744 1.00 48.16 85 THR A CA 1
ATOM 677 C C . THR A 1 85 ? 0.184 7.770 32.692 1.00 48.16 85 THR A C 1
ATOM 679 O O . THR A 1 85 ? 0.544 6.595 32.808 1.00 48.16 85 THR A O 1
ATOM 682 N N . PRO A 1 86 ? 1.078 8.751 32.481 1.00 49.09 86 PRO A N 1
ATOM 683 C CA . PRO A 1 86 ? 2.500 8.468 32.502 1.00 49.09 86 PRO A CA 1
ATOM 684 C C . PRO A 1 86 ? 2.846 7.977 33.907 1.00 49.09 86 PRO A C 1
ATOM 686 O O . PRO A 1 86 ? 2.814 8.740 34.873 1.00 49.09 86 PRO A O 1
ATOM 689 N N . VAL A 1 87 ? 3.147 6.682 34.028 1.00 49.00 87 VAL A N 1
ATOM 690 C CA . VAL A 1 87 ? 3.738 6.111 35.236 1.00 49.00 87 VAL A CA 1
ATOM 691 C C . VAL A 1 87 ? 5.077 6.811 35.397 1.00 49.00 87 VAL A C 1
ATOM 693 O O . VAL A 1 87 ? 6.024 6.561 34.649 1.00 49.00 87 VAL A O 1
ATOM 696 N N . ALA A 1 88 ? 5.124 7.760 36.331 1.00 46.75 88 ALA A N 1
ATOM 697 C CA . ALA A 1 88 ? 6.338 8.450 36.706 1.00 46.75 88 ALA A CA 1
ATOM 698 C C . ALA A 1 88 ? 7.401 7.390 37.011 1.00 46.75 88 ALA A C 1
ATOM 700 O O . ALA A 1 88 ? 7.272 6.620 37.963 1.00 46.75 88 ALA A O 1
ATOM 701 N N . LYS A 1 89 ? 8.445 7.327 36.178 1.00 48.19 89 LYS A N 1
ATOM 702 C CA . LYS A 1 89 ? 9.647 6.555 36.480 1.00 48.19 89 LYS A CA 1
ATOM 703 C C . LYS A 1 89 ? 10.252 7.165 37.739 1.00 48.19 89 LYS A C 1
ATOM 705 O O . LYS A 1 89 ? 10.974 8.158 37.675 1.00 48.19 89 LYS A O 1
ATOM 710 N N . VAL A 1 90 ? 9.934 6.581 38.891 1.00 48.12 90 VAL A N 1
ATOM 711 C CA . VAL A 1 90 ? 10.641 6.834 40.143 1.00 48.12 90 VAL A CA 1
ATOM 712 C C . VAL A 1 90 ? 12.038 6.250 39.964 1.00 48.12 90 VAL A C 1
ATOM 714 O O . VAL A 1 90 ? 12.282 5.072 40.206 1.00 48.12 90 VAL A O 1
ATOM 717 N N . VAL A 1 91 ? 12.960 7.073 39.467 1.00 46.00 91 VAL A N 1
ATOM 718 C CA . VAL A 1 91 ? 14.387 6.762 39.471 1.00 46.00 91 VAL A CA 1
ATOM 719 C C . VAL A 1 91 ? 14.839 6.829 40.927 1.00 46.00 91 VAL A C 1
ATOM 721 O O . VAL A 1 91 ? 14.998 7.908 41.500 1.00 46.00 91 VAL A O 1
ATOM 724 N N . SER A 1 92 ? 15.003 5.668 41.556 1.00 50.16 92 SER A N 1
ATOM 725 C CA . SER A 1 92 ? 15.604 5.566 42.879 1.00 50.16 92 SER A CA 1
ATOM 726 C C . SER A 1 92 ? 17.071 5.998 42.788 1.00 50.16 92 SER A C 1
ATOM 728 O O . SER A 1 92 ? 17.905 5.389 42.120 1.00 50.16 92 SER A O 1
ATOM 730 N N . LYS A 1 93 ? 17.396 7.112 43.448 1.00 49.16 93 LYS A N 1
ATOM 731 C CA . LYS A 1 93 ? 18.758 7.640 43.562 1.00 49.16 93 LYS A CA 1
ATOM 732 C C . LYS A 1 93 ? 19.601 6.653 44.379 1.00 49.16 93 LYS A C 1
ATOM 734 O O . LYS A 1 93 ? 19.553 6.665 45.608 1.00 49.16 93 LYS A O 1
ATOM 739 N N . GLN A 1 94 ? 20.351 5.787 43.701 1.00 50.62 94 GLN A N 1
ATOM 740 C CA . GLN A 1 94 ? 21.277 4.844 44.328 1.00 50.62 94 GLN A CA 1
ATOM 741 C C . GLN A 1 94 ? 22.368 5.625 45.078 1.00 50.62 94 GLN A C 1
ATOM 743 O O . GLN A 1 94 ? 23.233 6.261 44.475 1.00 50.62 94 GLN A O 1
ATOM 748 N N . ARG A 1 95 ? 22.305 5.620 46.416 1.00 53.88 95 ARG A N 1
ATOM 749 C CA . ARG A 1 95 ? 23.344 6.193 47.2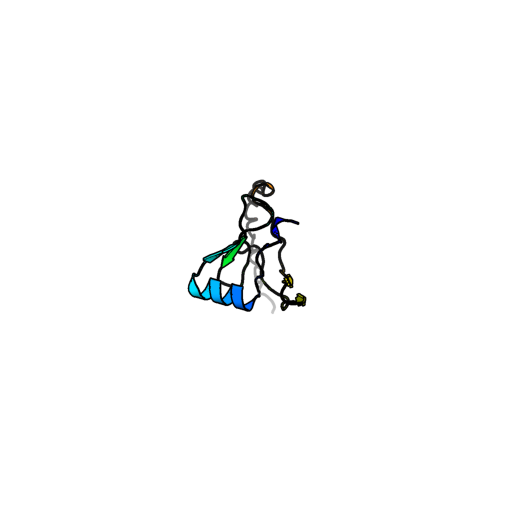80 1.00 53.88 95 ARG A CA 1
ATOM 750 C C . ARG A 1 95 ? 24.560 5.272 47.217 1.00 53.88 95 ARG A C 1
ATOM 752 O O . ARG A 1 95 ? 24.511 4.153 47.718 1.00 53.88 95 ARG A O 1
ATOM 759 N N . ARG A 1 96 ? 25.642 5.727 46.580 1.00 50.00 96 ARG A N 1
ATOM 760 C CA . ARG A 1 96 ? 26.951 5.074 46.681 1.00 50.00 96 ARG A CA 1
ATOM 761 C C . ARG A 1 96 ? 27.451 5.254 48.113 1.00 50.00 96 ARG A C 1
ATOM 763 O O . ARG A 1 96 ? 27.867 6.346 48.485 1.00 50.00 96 ARG A O 1
ATOM 770 N N . PHE A 1 97 ? 27.364 4.197 48.912 1.00 43.16 97 PHE A N 1
ATOM 771 C CA . PHE A 1 97 ? 28.125 4.086 50.147 1.00 43.16 97 PHE A CA 1
ATOM 772 C C . PHE A 1 97 ? 29.588 3.861 49.758 1.00 43.16 97 PHE A C 1
ATOM 774 O O . PHE A 1 97 ? 29.941 2.800 49.253 1.00 43.16 97 PHE A O 1
ATOM 781 N N . ALA A 1 98 ? 30.418 4.884 49.938 1.00 49.66 98 ALA A N 1
ATOM 782 C CA . ALA A 1 98 ? 31.858 4.717 50.029 1.00 49.66 98 ALA A CA 1
ATOM 783 C C . ALA A 1 98 ? 32.187 4.581 51.515 1.00 49.66 98 ALA A C 1
ATOM 785 O O . ALA A 1 98 ? 31.854 5.479 52.281 1.00 49.66 98 ALA A O 1
ATOM 786 N N . ASN A 1 99 ? 32.748 3.436 51.901 1.00 43.34 99 ASN A N 1
ATOM 787 C CA . ASN A 1 99 ? 33.624 3.260 53.059 1.00 43.34 99 ASN A CA 1
ATOM 788 C C . ASN A 1 99 ? 34.128 1.819 53.047 1.00 43.34 99 ASN A C 1
ATOM 790 O O . ASN A 1 99 ? 33.349 0.920 53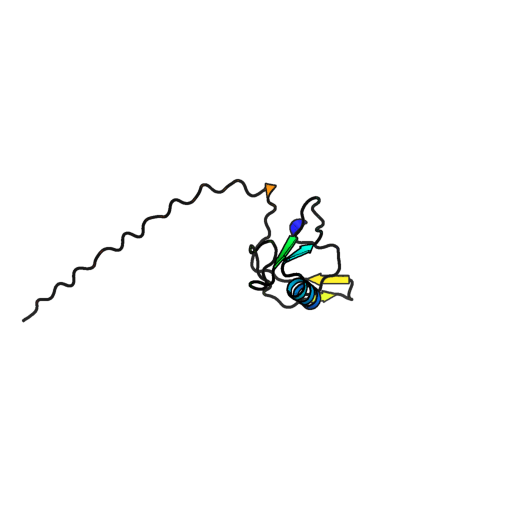.342 1.00 43.34 99 ASN A O 1
ATOM 794 N N . PHE A 1 100 ? 35.408 1.616 52.737 1.00 44.19 100 PHE A N 1
ATOM 795 C CA . PHE A 1 100 ? 36.183 0.483 53.241 1.00 44.19 100 PHE A CA 1
ATOM 796 C C . PHE A 1 100 ? 37.677 0.844 53.258 1.00 44.19 100 PHE A C 1
ATOM 798 O O . PHE A 1 100 ? 38.230 1.160 52.209 1.00 44.19 100 PHE A O 1
ATOM 805 N N . GLN A 1 101 ? 38.229 0.734 54.475 1.00 43.06 101 GLN A N 1
ATOM 806 C CA . GLN A 1 101 ? 39.630 0.680 54.931 1.00 43.06 101 GLN A CA 1
ATOM 807 C C . GLN A 1 101 ? 40.528 1.911 54.783 1.00 43.06 101 GLN A C 1
ATOM 809 O O . GLN A 1 101 ? 40.902 2.282 53.654 1.00 43.06 101 GLN A O 1
#

Radius of gyration: 21.63 Å; chains: 1; bounding box: 56×26×68 Å

Foldseek 3Di:
DQQQAQQDQDALVNLQVVCVVPQKDWTDTPPPPDTKIAGNPACDIRVNQWHFDDHWDDDPSRDTDTDIPGDRDDPVPCPPDPPPDPPPPPPPPDDPDDDDD

InterPro domains:
  IPR044654 Fasciclin-like arabinogalactan protein 15/16/17/18 [PTHR32499] (1-96)

pLDDT: mean 75.19, std 16.04, range [43.06, 91.31]

Sequence (101 aa):
MYYHLIPEYQTEESMYNSVRRFGKVRYDILKLPHKVVAEEANGSVGEGFAYLFDPDIYIDGRISVQGIDGVLIPPEEIEPAPKATPVAKVVSKQRRFANFQ

Organism: NCBI:txid205694

Secondary structure (DSSP, 8-state):
-GGG--SS---HHHHHHHHHHHSEEEEE-SSTT-EEEEEGGGTEETTTTEEEEEEEEEETTTEEEEEESS----TTT------------------------